Protein AF-G7GET9-F1 (afdb_monomer_lite)

Radius of gyration: 16.73 Å; chains: 1; bounding box: 38×39×43 Å

Foldseek 3Di:
DVVCCCPLPVPCLVPQLPPPVNLVVLVVCLVVVPPPPKAALALVRDVLQQAQDPVRAHDDPCRVLSVPFPDTRIFHQDPPQRCSDSVSVVVRVVVNVVVLVVLCVDPSSVVRSVVRVVVVVCCVVDPDVDPPDPPDPPDDD

pLDDT: mean 87.33, std 13.89, range [38.56, 97.62]

Structure (mmCIF, N/CA/C/O backbone):
data_AF-G7GET9-F1
#
_entry.id   AF-G7GET9-F1
#
loop_
_atom_site.group_PDB
_atom_site.id
_atom_site.type_symbol
_atom_site.label_atom_id
_atom_site.label_alt_id
_atom_site.label_comp_id
_atom_site.label_asym_id
_atom_site.label_entity_id
_atom_site.label_seq_id
_atom_site.pdbx_PDB_ins_code
_atom_site.Cartn_x
_atom_site.Cartn_y
_atom_site.Cartn_z
_atom_site.occupancy
_atom_site.B_iso_or_equiv
_atom_site.auth_seq_id
_atom_site.auth_comp_id
_atom_site.auth_asym_id
_atom_site.auth_atom_id
_atom_site.pdbx_PDB_model_num
ATOM 1 N N . MET A 1 1 ? -10.899 -2.764 -16.308 1.00 66.06 1 MET A N 1
ATOM 2 C CA . MET A 1 1 ? -9.445 -2.964 -16.521 1.00 66.06 1 MET A CA 1
ATOM 3 C C . MET A 1 1 ? -8.834 -1.994 -17.527 1.00 66.06 1 MET A C 1
ATOM 5 O O . MET A 1 1 ? -7.663 -1.691 -17.370 1.00 66.06 1 MET A O 1
ATOM 9 N N . THR A 1 2 ? -9.580 -1.462 -18.500 1.00 83.81 2 THR A N 1
ATOM 10 C CA . THR A 1 2 ? -9.051 -0.554 -19.539 1.00 83.81 2 THR A CA 1
ATOM 11 C C . THR A 1 2 ? -8.287 0.653 -18.988 1.00 83.81 2 THR A C 1
ATOM 13 O O . THR A 1 2 ? -7.177 0.909 -19.433 1.00 83.81 2 THR A O 1
ATOM 16 N N . ILE A 1 3 ? -8.824 1.333 -17.966 1.00 85.75 3 ILE A N 1
ATOM 17 C CA . ILE A 1 3 ? -8.140 2.466 -17.315 1.00 85.75 3 ILE A CA 1
ATOM 18 C C . ILE A 1 3 ? -6.827 2.011 -16.667 1.00 85.75 3 ILE A C 1
ATOM 20 O O . ILE A 1 3 ? -5.792 2.619 -16.887 1.00 85.75 3 ILE A O 1
ATOM 24 N N . ALA A 1 4 ? -6.831 0.895 -15.933 1.00 87.44 4 ALA A N 1
ATOM 25 C CA . ALA A 1 4 ? -5.615 0.383 -15.302 1.00 87.44 4 ALA A CA 1
ATOM 26 C C . ALA A 1 4 ? -4.525 0.038 -16.331 1.00 87.44 4 ALA A C 1
ATOM 28 O O . ALA A 1 4 ? -3.365 0.342 -16.092 1.00 87.44 4 ALA A O 1
ATOM 29 N N . VAL A 1 5 ? -4.884 -0.545 -17.480 1.00 90.56 5 VAL A N 1
ATOM 30 C CA . VAL A 1 5 ? -3.929 -0.807 -18.573 1.00 90.56 5 VAL A CA 1
ATOM 31 C C . VAL A 1 5 ? -3.391 0.503 -19.146 1.00 90.56 5 VAL A C 1
ATOM 33 O O . VAL A 1 5 ? -2.182 0.633 -19.324 1.00 90.56 5 VAL A O 1
ATOM 36 N N . GLN A 1 6 ? -4.261 1.484 -19.391 1.00 92.00 6 GLN A N 1
ATOM 37 C CA . GLN A 1 6 ? -3.847 2.792 -19.892 1.00 92.00 6 GLN A CA 1
ATOM 38 C C . GLN A 1 6 ? -2.849 3.466 -18.940 1.00 92.00 6 GLN A C 1
ATOM 40 O O . GLN A 1 6 ? -1.755 3.834 -19.359 1.00 92.00 6 GLN A O 1
ATOM 45 N N . GLU A 1 7 ? -3.183 3.554 -17.655 1.00 92.31 7 GLU A N 1
ATOM 46 C CA . GLU A 1 7 ? -2.338 4.214 -16.660 1.00 92.31 7 GLU A CA 1
ATOM 47 C C . GLU A 1 7 ? -1.048 3.432 -16.394 1.00 92.31 7 GLU A C 1
ATOM 49 O O . GLU A 1 7 ? 0.047 3.986 -16.409 1.00 92.31 7 GLU A O 1
ATOM 54 N N . GLN A 1 8 ? -1.144 2.122 -16.166 1.00 94.06 8 GLN A N 1
ATOM 55 C CA . GLN A 1 8 ? -0.008 1.330 -15.695 1.00 94.06 8 GLN A CA 1
ATOM 56 C C . GLN A 1 8 ? 0.905 0.864 -16.832 1.00 94.06 8 GLN A C 1
ATOM 58 O O . GLN A 1 8 ? 2.121 0.836 -16.645 1.00 94.06 8 GLN A O 1
ATOM 63 N N . SER A 1 9 ? 0.351 0.499 -17.989 1.00 92.81 9 SER A N 1
ATOM 64 C CA . SER A 1 9 ? 1.138 0.050 -19.141 1.00 92.81 9 SER A CA 1
ATOM 65 C C . SER A 1 9 ? 1.475 1.217 -20.058 1.00 92.81 9 SER A C 1
ATOM 67 O O . SER A 1 9 ? 2.640 1.480 -20.304 1.00 92.81 9 SER A O 1
ATOM 69 N N . ASN A 1 10 ? 0.479 1.941 -20.565 1.00 92.38 10 ASN A N 1
ATOM 70 C CA . ASN A 1 10 ? 0.729 2.873 -21.670 1.00 92.38 10 ASN A CA 1
ATOM 71 C C . ASN A 1 10 ? 1.374 4.186 -21.211 1.00 92.38 10 ASN A C 1
ATOM 73 O O . ASN A 1 10 ? 2.095 4.807 -21.985 1.00 92.38 10 ASN A O 1
ATOM 77 N N . ILE A 1 11 ? 1.126 4.605 -19.966 1.00 93.12 11 ILE A N 1
ATOM 78 C CA . ILE A 1 11 ? 1.664 5.853 -19.413 1.00 93.12 11 ILE A CA 1
ATOM 79 C C . ILE A 1 11 ? 2.842 5.561 -18.486 1.00 93.12 11 ILE A C 1
ATOM 81 O O . ILE A 1 11 ? 3.982 5.885 -18.812 1.00 93.12 11 ILE A O 1
ATOM 85 N N . LEU A 1 12 ? 2.605 4.921 -17.337 1.00 93.00 12 LEU A N 1
ATOM 86 C CA . LEU A 1 12 ? 3.640 4.771 -16.312 1.00 93.00 12 LEU A CA 1
ATOM 87 C C . LEU A 1 12 ? 4.791 3.871 -16.758 1.00 93.00 12 LEU A C 1
ATOM 89 O O . LEU A 1 12 ? 5.937 4.142 -16.398 1.00 93.00 12 LEU A O 1
ATOM 93 N N . GLN A 1 13 ? 4.527 2.812 -17.533 1.00 95.12 13 GLN A N 1
ATOM 94 C CA . GLN A 1 13 ? 5.623 1.977 -18.025 1.00 95.12 13 GLN A CA 1
ATOM 95 C C . GLN A 1 13 ? 6.559 2.778 -18.933 1.00 95.12 13 GLN A C 1
ATOM 97 O O . GLN A 1 13 ? 7.773 2.654 -18.806 1.00 95.12 13 GLN A O 1
ATOM 102 N N . GLU A 1 14 ? 5.997 3.607 -19.811 1.00 92.94 14 GLU A N 1
ATOM 103 C CA . GLU A 1 14 ? 6.747 4.386 -20.797 1.00 92.94 14 GLU A CA 1
ATOM 104 C C . GLU A 1 14 ? 7.469 5.582 -20.176 1.00 92.94 14 GLU A C 1
ATOM 106 O O . GLU A 1 14 ? 8.654 5.784 -20.428 1.00 92.94 14 GLU A O 1
ATOM 111 N N . VAL A 1 15 ? 6.771 6.359 -19.346 1.00 94.12 15 VAL A N 1
ATOM 112 C CA . VAL A 1 15 ? 7.277 7.633 -18.811 1.00 94.12 15 VAL A CA 1
ATOM 113 C C . VAL A 1 15 ? 8.186 7.431 -17.599 1.00 94.12 15 VAL A C 1
ATOM 115 O O . VAL A 1 15 ? 9.103 8.218 -17.387 1.00 94.12 15 VAL A O 1
ATOM 118 N N . VAL A 1 16 ? 7.939 6.392 -16.795 1.00 92.50 16 VAL A N 1
ATOM 119 C CA . VAL A 1 16 ? 8.633 6.186 -15.514 1.00 92.50 16 VAL A CA 1
ATOM 120 C C . VAL A 1 16 ? 9.491 4.929 -15.557 1.00 92.50 16 VAL A C 1
ATOM 122 O O . VAL A 1 16 ? 10.704 4.990 -15.374 1.00 92.50 16 VAL A O 1
ATOM 125 N N . TRP A 1 17 ? 8.886 3.770 -15.814 1.00 93.62 17 TRP A N 1
ATOM 126 C CA . TRP A 1 17 ? 9.558 2.492 -15.563 1.00 93.62 17 TRP A CA 1
ATOM 127 C C . TRP A 1 17 ? 10.549 2.058 -16.644 1.00 93.62 17 TRP A C 1
ATOM 129 O O . TRP A 1 17 ? 11.348 1.160 -16.388 1.00 93.62 17 TRP A O 1
ATOM 139 N N . LYS A 1 18 ? 10.535 2.661 -17.838 1.00 92.69 18 LYS A N 1
ATOM 140 C CA . LYS A 1 18 ? 11.558 2.438 -18.875 1.00 92.69 18 LYS A CA 1
ATOM 141 C C . LYS A 1 18 ? 12.833 3.259 -18.668 1.00 92.69 18 LYS A C 1
ATOM 143 O O . LYS A 1 18 ? 13.839 2.952 -19.306 1.00 92.69 18 LYS A O 1
ATOM 148 N N . ASP A 1 19 ? 12.828 4.251 -17.778 1.00 95.38 19 ASP A N 1
ATOM 149 C CA . ASP A 1 19 ? 14.043 4.986 -17.431 1.00 95.38 19 ASP A CA 1
ATOM 150 C C . ASP A 1 19 ? 15.004 4.074 -16.646 1.00 95.38 19 ASP A C 1
ATOM 152 O O . ASP A 1 19 ? 14.674 3.530 -15.588 1.00 95.38 19 ASP A O 1
ATOM 156 N N . TRP A 1 20 ? 16.223 3.905 -17.163 1.00 92.81 20 TRP A N 1
ATOM 157 C CA . TRP A 1 20 ? 17.239 3.034 -16.572 1.00 92.81 20 TRP A CA 1
ATOM 158 C C . TRP A 1 20 ? 17.674 3.477 -15.166 1.00 92.81 20 TRP A C 1
ATOM 160 O O . TRP A 1 20 ? 18.035 2.630 -14.346 1.00 92.81 20 TRP A O 1
ATOM 170 N N . LYS A 1 2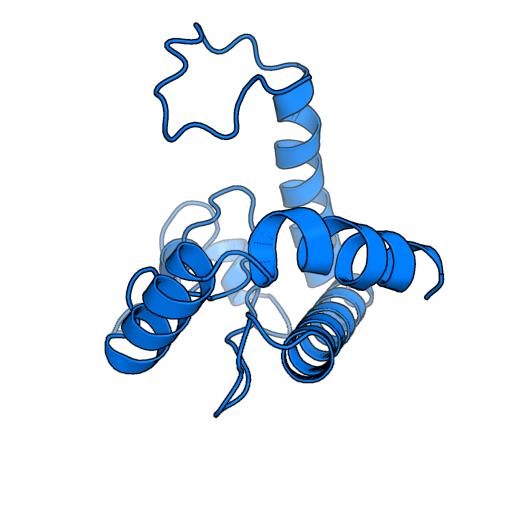1 ? 17.627 4.780 -14.853 1.00 94.19 21 LYS A N 1
ATOM 171 C CA . LYS A 1 21 ? 17.923 5.300 -13.510 1.00 94.19 21 LYS A CA 1
ATOM 172 C C . LYS A 1 21 ? 16.839 4.874 -12.533 1.00 94.19 21 LYS A C 1
ATOM 174 O O . LYS A 1 21 ? 17.161 4.426 -11.435 1.00 94.19 21 LYS A O 1
ATOM 179 N N . VAL A 1 22 ? 15.574 4.959 -12.947 1.00 92.88 22 VAL A N 1
ATOM 180 C CA . VAL A 1 22 ? 14.425 4.530 -12.136 1.00 92.88 22 VAL A CA 1
ATOM 181 C C . VAL A 1 22 ? 14.467 3.019 -11.909 1.00 92.88 22 VAL A C 1
ATOM 183 O O . VAL A 1 22 ? 14.288 2.562 -10.782 1.00 92.88 22 VAL A O 1
ATOM 186 N N . GLN A 1 23 ? 14.793 2.230 -12.936 1.00 93.81 23 GLN A N 1
ATOM 187 C CA . GLN A 1 23 ? 14.999 0.785 -12.780 1.00 93.81 23 GLN A CA 1
ATOM 188 C C . GLN A 1 23 ? 16.147 0.469 -11.810 1.00 93.81 23 GLN A C 1
ATOM 190 O O . GLN A 1 23 ? 16.001 -0.393 -10.943 1.00 93.81 23 GLN A O 1
ATOM 195 N N . GLY A 1 24 ? 17.269 1.190 -11.909 1.00 92.88 24 GLY A N 1
ATOM 196 C CA . GLY A 1 24 ? 18.388 1.066 -10.973 1.00 92.88 24 GLY A CA 1
ATOM 197 C C . GLY A 1 24 ? 17.976 1.358 -9.527 1.00 92.88 24 GLY A C 1
ATOM 198 O O . GLY A 1 24 ? 18.290 0.582 -8.624 1.00 92.88 24 GLY A O 1
ATOM 199 N N . GLN A 1 25 ? 17.206 2.426 -9.308 1.00 92.06 25 GLN A N 1
ATOM 200 C CA . GLN A 1 25 ? 16.656 2.765 -7.993 1.00 92.06 25 GLN A CA 1
ATOM 201 C C . GLN A 1 25 ? 15.682 1.700 -7.476 1.00 92.06 25 GLN A C 1
ATOM 203 O O . GLN A 1 25 ? 15.752 1.348 -6.303 1.00 92.06 25 GLN A O 1
ATOM 208 N N . ALA A 1 26 ? 14.832 1.131 -8.335 1.00 92.12 26 ALA A N 1
ATOM 209 C CA . ALA A 1 26 ? 13.918 0.051 -7.960 1.00 92.12 26 ALA A CA 1
ATOM 210 C C . ALA A 1 26 ? 14.663 -1.227 -7.528 1.00 92.12 26 ALA A C 1
ATOM 212 O O . ALA A 1 26 ? 14.248 -1.905 -6.589 1.00 92.12 26 ALA A O 1
ATOM 213 N N . ILE A 1 27 ? 15.794 -1.549 -8.169 1.00 91.25 27 ILE A N 1
ATOM 214 C CA . ILE A 1 27 ? 16.653 -2.672 -7.762 1.00 91.25 27 ILE A CA 1
ATOM 215 C C . ILE A 1 27 ? 17.255 -2.421 -6.375 1.00 91.25 27 ILE A C 1
ATOM 217 O O . ILE A 1 27 ? 17.234 -3.318 -5.527 1.00 91.25 27 ILE A O 1
ATOM 221 N N . ILE A 1 28 ? 17.776 -1.213 -6.138 1.00 91.38 28 ILE A N 1
ATOM 222 C CA . ILE A 1 28 ? 18.333 -0.828 -4.836 1.00 91.38 28 ILE A CA 1
ATOM 223 C C . ILE A 1 28 ? 17.239 -0.892 -3.770 1.00 91.38 28 ILE A C 1
ATOM 225 O O . ILE A 1 28 ? 17.429 -1.586 -2.777 1.00 91.38 28 ILE A O 1
ATOM 229 N N . GLN A 1 29 ? 16.082 -0.270 -4.009 1.00 91.06 29 GLN A N 1
ATOM 230 C CA . GLN A 1 29 ? 14.943 -0.268 -3.088 1.00 91.06 29 GLN A CA 1
ATOM 231 C C . GLN A 1 29 ? 14.490 -1.685 -2.739 1.00 91.06 29 GLN A C 1
ATOM 233 O O . GLN A 1 29 ? 14.278 -1.985 -1.571 1.00 91.06 29 GLN A O 1
ATOM 238 N N . ARG A 1 30 ? 14.412 -2.590 -3.717 1.00 88.88 30 ARG A N 1
ATOM 239 C CA . ARG A 1 30 ? 14.056 -3.993 -3.473 1.00 88.88 30 ARG A CA 1
ATOM 240 C C . ARG A 1 30 ? 15.089 -4.726 -2.613 1.00 88.88 30 ARG A C 1
ATOM 242 O O . ARG A 1 30 ? 14.737 -5.673 -1.920 1.00 88.88 30 ARG A O 1
ATOM 249 N N . THR A 1 31 ? 16.354 -4.313 -2.672 1.00 87.50 31 THR A N 1
ATOM 250 C CA . THR A 1 31 ? 17.451 -4.928 -1.910 1.00 87.50 31 THR A CA 1
ATOM 251 C C . THR A 1 31 ? 17.560 -4.348 -0.499 1.00 87.50 31 THR A C 1
ATOM 253 O O . THR A 1 31 ? 17.859 -5.076 0.442 1.00 87.50 31 THR A O 1
ATOM 256 N N . THR A 1 32 ? 17.325 -3.044 -0.339 1.00 90.31 32 THR A N 1
ATOM 257 C CA . THR A 1 32 ? 17.452 -2.327 0.940 1.00 90.31 32 THR A CA 1
ATOM 258 C C . THR A 1 32 ? 16.133 -2.205 1.703 1.00 90.31 32 THR A C 1
ATOM 260 O O . THR A 1 32 ? 16.142 -1.888 2.888 1.00 90.31 32 THR A O 1
ATOM 263 N N . GLY A 1 33 ? 14.998 -2.396 1.030 1.00 85.50 33 GLY A N 1
ATOM 264 C CA . GLY A 1 33 ? 13.657 -2.131 1.551 1.00 85.50 33 GLY A CA 1
ATOM 265 C C . GLY A 1 33 ? 13.322 -0.642 1.711 1.00 85.50 33 GLY A C 1
ATOM 266 O O . GLY A 1 33 ? 12.307 -0.325 2.321 1.00 85.50 33 GLY A O 1
ATOM 267 N N . THR A 1 34 ? 14.164 0.276 1.215 1.00 85.06 34 THR A N 1
ATOM 268 C CA . THR A 1 34 ? 14.026 1.728 1.440 1.00 85.06 34 THR A CA 1
ATOM 269 C C . THR A 1 34 ? 14.048 2.513 0.118 1.00 85.06 34 THR A C 1
ATOM 271 O O . THR A 1 34 ? 14.969 2.305 -0.677 1.00 85.06 34 THR A O 1
ATOM 274 N N . PRO A 1 35 ? 13.097 3.441 -0.126 1.00 81.31 35 PRO A N 1
ATOM 275 C CA . PRO A 1 35 ? 11.939 3.753 0.719 1.00 81.31 35 PRO A CA 1
ATOM 276 C C . PRO A 1 35 ? 10.947 2.588 0.772 1.00 81.31 35 PRO A C 1
ATOM 278 O O . PRO A 1 35 ? 10.943 1.724 -0.107 1.00 81.31 35 PRO A O 1
ATOM 281 N N . GLU A 1 36 ? 10.124 2.552 1.814 1.00 86.00 36 GLU A N 1
ATOM 282 C CA . GLU A 1 36 ? 9.116 1.509 1.955 1.00 86.00 36 GLU A CA 1
ATOM 283 C C . GLU A 1 36 ? 8.108 1.575 0.799 1.00 86.00 36 GLU A C 1
ATOM 285 O O . GLU A 1 36 ? 7.634 2.643 0.420 1.00 86.00 36 GLU A O 1
ATOM 290 N N . SER A 1 37 ? 7.774 0.418 0.231 1.00 87.75 37 SER A N 1
ATOM 291 C CA . SER A 1 37 ? 6.852 0.298 -0.901 1.00 87.75 37 SER A CA 1
ATOM 292 C C . SER A 1 37 ? 5.453 -0.152 -0.483 1.00 87.75 37 SER A C 1
ATOM 294 O O . SER A 1 37 ? 4.722 -0.700 -1.291 1.00 87.75 37 SER A O 1
ATOM 296 N N . THR A 1 38 ? 5.044 0.035 0.765 1.00 91.94 38 THR A N 1
ATOM 297 C CA . THR A 1 38 ? 3.706 -0.364 1.219 1.00 91.94 38 THR A CA 1
ATOM 298 C C . THR A 1 38 ? 2.640 0.574 0.666 1.00 91.94 38 THR A C 1
ATOM 300 O O . THR A 1 38 ? 2.749 1.791 0.774 1.00 91.94 38 THR A O 1
ATOM 303 N N . LEU A 1 39 ? 1.565 0.012 0.106 1.00 92.00 39 LEU A N 1
ATOM 304 C CA . LEU A 1 39 ? 0.375 0.787 -0.241 1.00 92.00 39 LEU A CA 1
ATOM 305 C C . LEU A 1 39 ? -0.457 1.010 1.018 1.00 92.00 39 LEU A C 1
ATOM 307 O O . LEU A 1 39 ? -0.940 0.049 1.615 1.00 92.00 39 LEU A O 1
ATOM 311 N N . VAL A 1 40 ? -0.644 2.267 1.401 1.00 93.44 40 VAL A N 1
ATOM 312 C CA . VAL A 1 40 ? -1.383 2.669 2.603 1.00 93.44 40 VAL A CA 1
ATOM 313 C C . VAL A 1 40 ? -2.761 3.202 2.209 1.00 93.44 40 VAL A C 1
ATOM 315 O O . VAL A 1 40 ? -2.884 4.012 1.295 1.00 93.44 40 VAL A O 1
ATOM 318 N N . LEU A 1 41 ? -3.811 2.735 2.889 1.00 91.62 41 LEU A N 1
ATOM 319 C CA . LEU A 1 41 ? -5.207 3.136 2.669 1.00 91.62 41 LEU A CA 1
ATOM 320 C C . LEU A 1 41 ? -5.661 4.158 3.727 1.00 91.62 41 LEU A C 1
ATOM 322 O O . LEU A 1 41 ? -6.730 4.025 4.315 1.00 91.62 41 LEU A O 1
ATOM 326 N N . SER A 1 42 ? -4.811 5.146 3.997 1.00 91.19 42 SER A N 1
ATOM 327 C CA . SER A 1 42 ? -5.013 6.238 4.956 1.00 91.19 42 SER A CA 1
ATOM 328 C C . SER A 1 42 ? -4.524 7.539 4.329 1.00 91.19 42 SER A C 1
ATOM 330 O O . SER A 1 42 ? -3.599 7.522 3.514 1.00 91.19 42 SER A O 1
ATOM 332 N N . SER A 1 43 ? -5.112 8.667 4.727 1.00 89.62 43 SER A N 1
ATOM 333 C CA . SER A 1 43 ? -4.678 9.983 4.260 1.00 89.62 43 SER A CA 1
ATOM 334 C C . SER A 1 43 ? -3.315 10.412 4.816 1.00 89.62 43 SER A C 1
ATOM 336 O O . SER A 1 43 ? -2.772 11.406 4.354 1.00 89.62 43 SER A O 1
ATOM 338 N N . ASP A 1 44 ? -2.748 9.699 5.794 1.00 85.75 44 ASP A N 1
ATOM 339 C CA . ASP A 1 44 ? -1.417 10.023 6.333 1.00 85.75 44 ASP A CA 1
ATOM 340 C C . ASP A 1 44 ? -0.265 9.475 5.474 1.00 85.75 44 ASP A C 1
ATOM 342 O O . ASP A 1 44 ? 0.874 9.886 5.669 1.00 85.75 44 ASP A O 1
ATOM 346 N N . TYR A 1 45 ? -0.541 8.553 4.540 1.00 80.25 45 TYR A N 1
ATOM 347 C CA . TYR A 1 45 ? 0.420 7.847 3.667 1.00 80.25 45 TYR A CA 1
ATOM 348 C C . TYR A 1 45 ? 1.552 7.060 4.339 1.00 80.25 45 TYR A C 1
ATOM 350 O O . TYR A 1 45 ? 2.174 6.226 3.682 1.00 80.25 45 TYR A O 1
ATOM 358 N N . ASP A 1 46 ? 1.798 7.277 5.623 1.00 87.06 46 ASP A N 1
ATOM 359 C CA . ASP A 1 46 ? 2.818 6.594 6.400 1.00 87.06 46 ASP A CA 1
ATOM 360 C C . ASP A 1 46 ? 2.316 5.220 6.866 1.00 87.06 46 ASP A C 1
ATOM 362 O O . ASP A 1 46 ? 1.227 5.079 7.438 1.00 87.06 46 ASP A O 1
ATOM 366 N N . SER A 1 47 ? 3.116 4.187 6.601 1.00 89.88 47 SER A N 1
ATOM 367 C CA . SER A 1 47 ? 2.793 2.815 6.978 1.00 89.88 47 SER A CA 1
ATOM 368 C C . SER A 1 47 ? 2.763 2.651 8.501 1.00 89.88 47 SER A C 1
ATOM 370 O O . SER A 1 47 ? 1.946 1.877 9.005 1.00 89.88 47 SER A O 1
ATOM 372 N N . ASP A 1 48 ? 3.566 3.422 9.241 1.00 89.88 48 ASP A N 1
ATOM 373 C CA . ASP A 1 48 ? 3.654 3.341 10.699 1.00 89.88 48 ASP A CA 1
A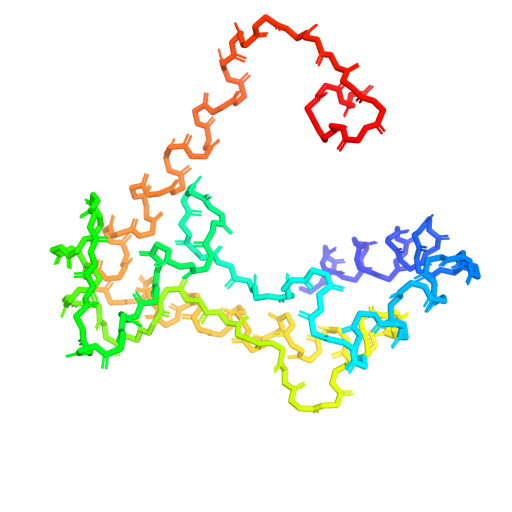TOM 374 C C . ASP A 1 48 ? 2.343 3.764 11.372 1.00 89.88 48 ASP A C 1
ATOM 376 O O . ASP A 1 48 ? 1.993 3.256 12.437 1.00 89.88 48 ASP A O 1
ATOM 380 N N . VAL A 1 49 ? 1.557 4.626 10.720 1.00 89.81 49 VAL A N 1
ATOM 381 C CA . VAL A 1 49 ? 0.253 5.074 11.229 1.00 89.81 49 VAL A CA 1
ATOM 382 C C . VAL A 1 49 ? -0.812 3.979 11.122 1.00 89.81 49 VAL A C 1
ATOM 384 O O . VAL A 1 49 ? -1.744 3.932 11.925 1.00 89.81 49 VAL A O 1
ATOM 387 N N . VAL A 1 50 ? -0.688 3.080 10.143 1.00 92.56 50 VAL A N 1
ATOM 388 C CA . VAL A 1 50 ? -1.648 1.989 9.895 1.00 92.56 50 VAL A CA 1
ATOM 389 C C . VAL A 1 50 ? -1.152 0.624 10.374 1.00 92.56 50 VAL A C 1
ATOM 391 O O . VAL A 1 50 ? -1.868 -0.376 10.250 1.00 92.56 50 VAL A O 1
ATOM 394 N N . ARG A 1 51 ? 0.061 0.565 10.932 1.00 94.75 51 ARG A N 1
ATOM 395 C CA . ARG A 1 51 ? 0.679 -0.639 11.488 1.00 94.75 51 ARG A CA 1
ATOM 396 C C . ARG A 1 51 ? 0.548 -0.687 12.999 1.00 94.75 51 ARG A C 1
ATOM 398 O O . ARG A 1 51 ? 0.403 0.313 13.695 1.00 94.75 51 ARG A O 1
ATOM 405 N N . LYS A 1 52 ? 0.614 -1.910 13.515 1.00 93.94 52 LYS A N 1
ATOM 406 C CA . LYS A 1 52 ? 0.781 -2.133 14.946 1.00 93.94 52 LYS A CA 1
ATOM 407 C C . LYS A 1 52 ? 2.236 -1.883 15.318 1.00 93.94 52 LYS A C 1
ATOM 409 O O . LYS A 1 52 ? 3.141 -2.332 14.618 1.00 93.94 52 LYS A O 1
ATOM 414 N N . ASN A 1 53 ? 2.453 -1.228 16.449 1.00 92.12 53 ASN A N 1
ATOM 415 C CA . ASN A 1 53 ? 3.775 -1.082 17.039 1.00 92.12 53 ASN A CA 1
ATOM 416 C C . ASN A 1 53 ? 4.323 -2.442 17.530 1.00 92.12 53 ASN A C 1
ATOM 418 O O . ASN A 1 53 ? 3.653 -3.477 17.474 1.00 92.12 53 ASN A O 1
ATOM 422 N N . LYS A 1 54 ? 5.538 -2.442 18.092 1.00 91.19 54 LYS A N 1
ATOM 423 C CA . LYS A 1 54 ? 6.183 -3.653 18.642 1.00 91.19 54 LYS A CA 1
ATOM 424 C C . LYS A 1 54 ? 5.395 -4.335 19.773 1.00 91.19 54 LYS A C 1
ATOM 426 O O . LYS A 1 54 ? 5.658 -5.496 20.065 1.00 91.19 54 LYS A O 1
ATOM 431 N N . LEU A 1 55 ? 4.447 -3.636 20.401 1.00 91.88 55 LEU A N 1
ATOM 432 C CA . LEU A 1 55 ? 3.551 -4.162 21.437 1.00 91.88 55 LEU A CA 1
ATOM 433 C C . LEU A 1 55 ? 2.228 -4.698 20.859 1.00 91.88 55 LEU A C 1
ATOM 435 O O . LEU A 1 55 ? 1.354 -5.119 21.612 1.00 91.88 55 LEU A O 1
ATOM 439 N N . GLY A 1 56 ? 2.053 -4.686 19.534 1.00 91.44 56 GLY A N 1
ATOM 440 C CA . GLY A 1 56 ? 0.839 -5.163 18.873 1.00 91.44 56 GLY A CA 1
ATOM 441 C C . GLY A 1 56 ? -0.335 -4.178 18.921 1.00 91.44 56 GLY A C 1
ATOM 442 O O . GLY A 1 56 ? -1.472 -4.586 18.670 1.00 91.44 56 GLY A O 1
ATOM 443 N N . GLN A 1 57 ? -0.080 -2.904 19.227 1.00 92.00 57 GLN A N 1
ATOM 444 C CA . GLN A 1 57 ? -1.097 -1.860 19.384 1.00 92.00 57 GLN A CA 1
ATOM 445 C C . GLN A 1 57 ? -1.049 -0.867 18.223 1.00 92.00 57 GLN A C 1
ATOM 447 O O . GLN A 1 57 ? 0.034 -0.524 17.749 1.00 92.00 57 GLN A O 1
ATOM 452 N N . TYR A 1 58 ? -2.215 -0.399 17.778 1.00 93.31 58 TYR A N 1
ATOM 453 C CA . TYR A 1 58 ? -2.287 0.791 16.929 1.00 93.31 58 TYR A CA 1
ATOM 454 C C . TYR A 1 58 ? -2.063 2.037 17.785 1.00 93.31 58 TYR A C 1
ATOM 456 O O . TYR A 1 58 ? -2.299 2.006 18.989 1.00 93.31 58 TYR A O 1
ATOM 464 N N . THR A 1 59 ? -1.599 3.121 17.174 1.00 90.12 59 THR A N 1
ATOM 465 C CA . THR A 1 59 ? -1.333 4.380 17.879 1.00 90.12 59 THR A CA 1
ATOM 466 C C . THR A 1 59 ? -1.758 5.572 17.032 1.00 90.12 59 THR A C 1
ATOM 468 O O . THR A 1 59 ? -1.827 5.475 15.808 1.00 90.12 59 THR A O 1
ATOM 471 N N . GLY A 1 60 ? -1.994 6.718 17.668 1.00 89.88 60 GLY A N 1
ATOM 472 C CA . GLY A 1 60 ? -2.309 7.965 16.970 1.00 89.88 60 GLY A CA 1
ATOM 473 C C . GLY A 1 60 ? -3.789 8.112 16.613 1.00 89.88 60 GLY A C 1
ATOM 474 O O . GLY A 1 60 ? -4.657 7.452 17.180 1.00 89.88 60 GLY A O 1
ATOM 475 N N . ARG A 1 61 ? -4.094 9.020 15.674 1.00 91.94 61 ARG A N 1
ATOM 476 C CA . ARG A 1 61 ? -5.475 9.470 15.402 1.00 91.94 61 ARG A CA 1
ATOM 477 C C . ARG A 1 61 ? -6.416 8.377 14.879 1.00 91.94 61 ARG A C 1
ATOM 479 O O . ARG A 1 61 ? -7.623 8.581 14.931 1.00 91.94 61 ARG A O 1
ATOM 486 N N . LEU A 1 62 ? -5.867 7.283 14.345 1.00 92.44 62 LEU A N 1
ATOM 487 C CA . LEU A 1 62 ? -6.607 6.188 13.705 1.00 92.44 62 LEU A CA 1
ATOM 488 C C . LEU A 1 62 ? -6.711 4.925 14.574 1.00 92.44 62 LEU A C 1
ATOM 490 O O . LEU A 1 62 ? -7.280 3.931 14.130 1.00 92.44 62 LEU A O 1
ATOM 494 N N . GLU A 1 63 ? -6.157 4.926 15.792 1.00 93.00 63 GLU A N 1
ATOM 495 C CA . GLU A 1 63 ? -6.078 3.739 16.659 1.00 93.00 63 GLU A CA 1
ATOM 496 C C . GLU A 1 63 ? -7.438 3.048 16.844 1.00 93.00 63 GLU A C 1
ATOM 498 O O . GLU A 1 63 ? -7.576 1.831 16.657 1.00 93.00 63 GLU A O 1
ATOM 503 N N . ASN A 1 64 ? -8.460 3.845 17.162 1.00 93.19 64 ASN A N 1
ATOM 504 C CA . ASN A 1 64 ? -9.804 3.349 17.416 1.00 93.19 64 ASN A CA 1
ATOM 505 C C . ASN A 1 64 ? -10.436 2.751 16.159 1.00 93.19 64 ASN A C 1
ATOM 507 O O . ASN A 1 64 ? -11.055 1.696 16.255 1.00 93.19 64 ASN A O 1
ATOM 511 N N . GLU A 1 65 ? -10.283 3.369 14.988 1.00 94.69 65 GLU A N 1
ATOM 512 C CA . GLU A 1 65 ? -10.819 2.808 13.748 1.00 94.69 65 GLU A CA 1
ATOM 513 C C . GLU A 1 65 ? -10.063 1.549 13.309 1.00 94.69 65 GLU A C 1
ATOM 515 O O . GLU A 1 65 ? -10.696 0.529 13.031 1.00 94.69 65 GLU A O 1
ATOM 520 N N . LEU A 1 66 ? -8.725 1.587 13.305 1.00 95.69 66 LEU A N 1
ATOM 521 C CA . LEU A 1 66 ? -7.866 0.483 12.859 1.00 95.69 66 LEU A CA 1
ATOM 522 C C . LEU A 1 66 ? -8.071 -0.787 13.690 1.00 95.69 66 LEU A C 1
ATOM 524 O O . LEU A 1 66 ? -8.088 -1.890 13.141 1.00 95.69 66 LEU A O 1
ATOM 528 N N . SER A 1 67 ? -8.276 -0.644 15.004 1.00 94.31 67 SER A N 1
ATOM 529 C CA . SER A 1 67 ? -8.550 -1.773 15.906 1.00 94.31 67 SER A CA 1
ATOM 530 C C . SER A 1 67 ? -9.849 -2.515 15.585 1.00 94.31 67 SER A C 1
ATOM 532 O O . SER A 1 67 ? -10.012 -3.670 15.977 1.00 94.31 67 SER A O 1
ATOM 534 N N . GLN A 1 68 ? -10.764 -1.876 14.855 1.00 95.12 68 GLN A N 1
ATOM 535 C CA . GLN A 1 68 ? -12.069 -2.431 14.529 1.00 95.12 68 GLN A CA 1
ATOM 536 C C . GLN A 1 68 ? -12.191 -2.908 13.080 1.00 95.12 68 GLN A C 1
ATOM 538 O O . GLN A 1 68 ? -13.254 -3.414 12.701 1.00 95.12 68 GLN A O 1
ATOM 543 N N . LEU A 1 69 ? -11.147 -2.729 12.267 1.00 96.00 69 LEU A N 1
ATOM 544 C CA . LEU A 1 69 ? -11.158 -3.159 10.878 1.00 96.00 69 LEU A CA 1
ATOM 545 C C . LEU A 1 69 ? -11.089 -4.690 10.771 1.00 96.00 69 LEU A C 1
ATOM 547 O O . LEU A 1 69 ? -10.390 -5.338 11.551 1.00 96.00 69 LEU A O 1
ATOM 551 N N . PRO A 1 70 ? -11.779 -5.285 9.782 1.00 93.56 70 PRO A N 1
ATOM 552 C CA . PRO A 1 70 ? -11.731 -6.730 9.551 1.00 93.56 70 PRO A CA 1
ATOM 553 C C . PRO A 1 70 ? -10.397 -7.201 8.943 1.00 93.56 70 PRO A C 1
ATOM 555 O O . PRO A 1 70 ? -10.086 -8.386 8.984 1.00 93.56 70 PRO A O 1
ATOM 558 N N . GLU A 1 71 ? -9.625 -6.289 8.350 1.00 94.69 71 GLU A N 1
ATOM 559 C CA . GLU A 1 71 ? -8.333 -6.525 7.703 1.00 94.69 71 GLU A CA 1
ATOM 560 C C . GLU A 1 71 ? -7.476 -5.250 7.836 1.00 94.69 71 GLU A C 1
ATOM 562 O O . GLU A 1 71 ? -8.002 -4.172 8.117 1.00 94.69 71 GLU A O 1
ATOM 567 N N . SER A 1 72 ? -6.158 -5.353 7.652 1.00 94.88 72 SER A N 1
ATOM 568 C CA . SER A 1 72 ? -5.258 -4.199 7.709 1.00 94.88 72 SER A CA 1
ATOM 569 C C . SER A 1 72 ? -5.563 -3.142 6.638 1.00 94.88 72 SER A C 1
ATOM 571 O O . SER A 1 72 ? -5.896 -3.464 5.498 1.00 94.88 72 SER A O 1
ATOM 573 N N . ALA A 1 73 ? -5.356 -1.867 6.976 1.00 94.88 73 ALA A N 1
ATOM 574 C CA . ALA A 1 73 ? -5.498 -0.727 6.063 1.00 94.88 73 ALA A CA 1
ATOM 575 C C . ALA A 1 73 ? -4.240 -0.478 5.202 1.00 94.88 73 ALA A C 1
ATOM 577 O O . ALA A 1 73 ? -3.938 0.656 4.836 1.00 94.88 73 ALA A O 1
ATOM 578 N N . TYR A 1 74 ? -3.478 -1.530 4.897 1.00 95.25 74 TYR A N 1
ATOM 579 C CA . TYR A 1 74 ? -2.286 -1.449 4.055 1.00 95.25 74 TYR A CA 1
ATOM 580 C C . TYR A 1 74 ? -2.052 -2.743 3.274 1.00 95.25 74 TYR A C 1
ATOM 582 O O . TYR A 1 74 ? -2.510 -3.822 3.666 1.00 95.25 74 TYR A O 1
ATOM 590 N N . SER A 1 75 ? -1.315 -2.652 2.170 1.00 94.94 75 SER A N 1
ATOM 591 C CA . SER A 1 75 ? -0.894 -3.787 1.355 1.00 94.94 75 SER A CA 1
ATOM 592 C C . SER A 1 75 ? 0.594 -3.696 1.045 1.00 94.94 75 SER A C 1
ATOM 594 O O . SER A 1 75 ? 1.026 -2.852 0.263 1.00 94.94 75 SER A O 1
ATOM 596 N N . GLU A 1 76 ? 1.367 -4.613 1.613 1.00 93.50 76 GLU A N 1
ATOM 597 C CA . GLU A 1 76 ? 2.777 -4.793 1.267 1.00 93.50 76 GLU A CA 1
ATOM 598 C C . GLU A 1 76 ? 2.914 -5.382 -0.145 1.00 93.50 76 GLU A C 1
ATOM 600 O O . GLU A 1 76 ? 1.981 -6.053 -0.620 1.00 93.50 76 GLU A O 1
ATOM 605 N N . PRO A 1 77 ? 4.038 -5.131 -0.838 1.00 92.25 77 PRO A N 1
ATOM 606 C CA . PRO A 1 77 ? 4.372 -5.846 -2.059 1.00 92.25 77 PRO A CA 1
ATOM 607 C C . PRO A 1 77 ? 4.404 -7.350 -1.814 1.00 92.25 77 PRO A C 1
ATOM 609 O O . PRO A 1 77 ? 4.875 -7.819 -0.784 1.00 92.25 77 PRO A O 1
ATOM 612 N N . ILE A 1 78 ? 3.940 -8.113 -2.798 1.00 93.06 78 ILE A N 1
ATOM 613 C CA . ILE A 1 78 ? 4.081 -9.570 -2.779 1.00 93.06 78 ILE A CA 1
ATOM 614 C C . ILE A 1 78 ? 5.576 -9.907 -2.870 1.00 93.06 78 ILE A C 1
ATOM 616 O O . ILE A 1 78 ? 6.309 -9.222 -3.592 1.00 93.06 78 ILE A O 1
ATOM 620 N N . ASP A 1 79 ? 6.027 -10.968 -2.204 1.00 90.12 79 ASP A N 1
ATOM 621 C CA . ASP A 1 79 ? 7.416 -11.428 -2.287 1.00 90.12 79 ASP A CA 1
ATOM 622 C C . ASP A 1 79 ? 7.903 -11.530 -3.738 1.00 90.12 79 ASP A C 1
ATOM 624 O O . ASP A 1 79 ? 7.251 -12.102 -4.617 1.00 90.12 79 ASP A O 1
ATOM 628 N N . GLY A 1 80 ? 9.065 -10.930 -4.000 1.00 89.25 80 GLY A N 1
ATOM 629 C CA . GLY A 1 80 ? 9.655 -10.883 -5.337 1.00 89.25 80 GLY A CA 1
ATOM 630 C C . GLY A 1 80 ? 9.013 -9.875 -6.298 1.00 89.25 80 GLY A C 1
ATOM 631 O O . GLY A 1 80 ? 9.361 -9.886 -7.481 1.00 89.25 80 GLY A O 1
ATOM 632 N N . THR A 1 81 ? 8.119 -8.994 -5.830 1.00 92.94 81 THR A N 1
ATOM 633 C CA . THR A 1 81 ? 7.549 -7.923 -6.663 1.00 92.94 81 THR A CA 1
ATOM 634 C C . THR A 1 81 ? 8.654 -7.046 -7.257 1.00 92.94 81 THR A C 1
ATOM 636 O O . THR A 1 81 ? 9.500 -6.496 -6.553 1.00 92.94 81 THR A O 1
ATOM 639 N N . LYS A 1 82 ? 8.615 -6.886 -8.581 1.00 93.94 82 LYS A N 1
ATOM 640 C CA . LYS A 1 82 ? 9.435 -5.955 -9.356 1.00 93.94 82 LYS A CA 1
ATOM 641 C C . LYS A 1 82 ? 8.545 -4.832 -9.874 1.00 93.94 82 LYS A C 1
ATOM 643 O O . LYS A 1 82 ? 7.828 -5.020 -10.852 1.00 93.94 82 LYS A O 1
ATOM 648 N N . VAL A 1 83 ? 8.545 -3.686 -9.199 1.00 91.19 83 VAL A N 1
ATOM 649 C CA . VAL A 1 83 ? 7.660 -2.552 -9.525 1.00 91.19 83 VAL A CA 1
ATOM 650 C C . VAL A 1 83 ? 7.900 -1.995 -10.932 1.00 91.19 83 VAL A C 1
ATOM 652 O O . VAL A 1 83 ? 6.961 -1.551 -11.588 1.00 91.19 83 VAL A O 1
ATOM 655 N N . GLU A 1 84 ? 9.126 -2.113 -11.436 1.00 92.88 84 GLU A N 1
ATOM 656 C CA . GLU A 1 84 ? 9.527 -1.734 -12.789 1.00 92.88 84 GLU A CA 1
ATOM 657 C C . GLU A 1 84 ? 8.961 -2.647 -13.881 1.00 92.88 84 GLU A C 1
ATOM 659 O O . GLU A 1 84 ? 8.896 -2.270 -15.052 1.00 92.88 84 GLU A 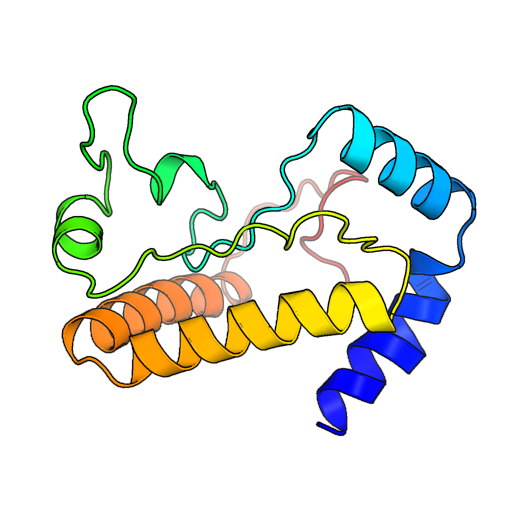O 1
ATOM 664 N N . ASN A 1 85 ? 8.531 -3.853 -13.510 1.00 94.62 85 ASN A N 1
ATOM 665 C CA . ASN A 1 85 ? 7.910 -4.801 -14.415 1.00 94.62 85 ASN A CA 1
ATOM 666 C C . ASN A 1 85 ? 6.384 -4.688 -14.311 1.00 94.62 85 ASN A C 1
ATOM 668 O O . ASN A 1 85 ? 5.808 -4.950 -13.256 1.00 94.62 85 ASN A O 1
ATOM 672 N N . TYR A 1 86 ? 5.734 -4.339 -15.423 1.00 94.19 86 TYR A N 1
ATOM 673 C CA . TYR A 1 86 ? 4.283 -4.164 -15.497 1.00 94.19 86 TYR A CA 1
ATOM 674 C C . TYR A 1 86 ? 3.501 -5.348 -14.909 1.00 94.19 86 TYR A C 1
ATOM 676 O O . TYR A 1 86 ? 2.717 -5.152 -13.982 1.00 94.19 86 TYR A O 1
ATOM 684 N N . ASP A 1 87 ? 3.747 -6.575 -15.378 1.00 94.94 87 ASP A N 1
ATOM 685 C CA . ASP A 1 87 ? 2.995 -7.753 -14.927 1.00 94.94 87 ASP A CA 1
ATOM 686 C C . ASP A 1 87 ? 3.197 -8.020 -13.434 1.00 94.94 87 ASP A C 1
ATOM 688 O O . ASP A 1 87 ? 2.250 -8.324 -12.704 1.00 94.94 87 ASP A O 1
ATOM 692 N N . SER A 1 88 ? 4.434 -7.881 -12.955 1.00 95.19 88 SER A N 1
ATOM 693 C CA . SER A 1 88 ? 4.754 -8.052 -11.542 1.00 95.19 88 SER A CA 1
ATOM 694 C C . SER A 1 88 ? 4.070 -7.000 -10.674 1.00 95.19 88 SER A C 1
ATOM 696 O O . SER A 1 88 ? 3.508 -7.354 -9.637 1.00 95.19 88 SER A O 1
ATOM 698 N N . ARG A 1 89 ? 4.091 -5.727 -11.078 1.00 93.88 89 ARG A N 1
ATOM 699 C CA . ARG A 1 89 ? 3.432 -4.639 -10.350 1.00 93.88 89 ARG A CA 1
ATOM 700 C C . ARG A 1 89 ? 1.914 -4.797 -10.369 1.00 93.88 89 ARG A C 1
ATOM 702 O O . ARG A 1 89 ? 1.266 -4.615 -9.342 1.00 93.88 89 ARG A O 1
ATOM 709 N N . MET A 1 90 ? 1.341 -5.191 -11.505 1.00 95.12 90 MET A N 1
ATOM 710 C CA . MET A 1 90 ? -0.101 -5.390 -11.642 1.00 95.12 90 MET A CA 1
ATOM 711 C C . MET A 1 90 ? -0.630 -6.515 -10.756 1.00 95.12 90 MET A C 1
ATOM 713 O O . MET A 1 90 ? -1.723 -6.371 -10.213 1.00 95.12 90 MET A O 1
ATOM 717 N N . LYS A 1 91 ? 0.137 -7.591 -10.536 1.00 95.50 91 LYS A N 1
ATOM 718 C CA . LYS A 1 91 ? -0.231 -8.632 -9.558 1.00 95.50 91 LYS A CA 1
ATOM 719 C C . LYS A 1 91 ? -0.409 -8.049 -8.158 1.00 95.50 91 LYS A C 1
ATOM 721 O O . LYS A 1 91 ? -1.401 -8.337 -7.492 1.00 95.50 91 LYS A O 1
ATOM 726 N N . TRP A 1 92 ? 0.521 -7.202 -7.729 1.00 95.31 92 TRP A N 1
ATOM 727 C CA . TRP A 1 92 ? 0.434 -6.545 -6.430 1.00 95.31 92 TRP A CA 1
ATOM 728 C C . TRP A 1 92 ? -0.718 -5.532 -6.362 1.00 95.31 92 TRP A C 1
ATOM 730 O O . TRP A 1 92 ? -1.519 -5.599 -5.431 1.00 95.31 92 TRP A O 1
ATOM 740 N N . ILE A 1 93 ? -0.885 -4.677 -7.379 1.00 93.75 93 ILE A N 1
ATOM 741 C CA . ILE A 1 93 ? -2.005 -3.720 -7.460 1.00 93.75 93 ILE A CA 1
ATOM 742 C C . ILE A 1 93 ? -3.356 -4.442 -7.398 1.00 93.75 93 ILE A C 1
ATOM 744 O O . ILE A 1 93 ? -4.262 -3.990 -6.702 1.00 93.75 93 ILE A O 1
ATOM 748 N N . GLN A 1 94 ? -3.505 -5.581 -8.080 1.00 94.62 94 GLN A N 1
ATOM 749 C CA . GLN A 1 94 ? -4.734 -6.374 -8.026 1.00 94.62 94 GLN A CA 1
ATOM 750 C C . GLN A 1 94 ? -5.000 -6.910 -6.617 1.00 94.62 94 GLN A C 1
ATOM 752 O O . GLN A 1 94 ? -6.127 -6.807 -6.140 1.00 94.62 94 GLN A O 1
ATOM 757 N N . LYS A 1 95 ? -3.978 -7.404 -5.906 1.00 94.50 95 LYS A N 1
ATOM 758 C CA . LYS A 1 95 ? -4.136 -7.842 -4.508 1.00 94.50 95 LYS A CA 1
ATOM 759 C C . LYS A 1 95 ? -4.490 -6.704 -3.559 1.00 94.50 95 LYS A C 1
ATOM 761 O O . LYS A 1 95 ? -5.369 -6.876 -2.712 1.00 94.50 95 LYS A O 1
ATOM 766 N N . ALA A 1 96 ? -3.879 -5.538 -3.736 1.00 94.38 96 ALA A N 1
ATOM 767 C CA . ALA A 1 96 ? -4.248 -4.344 -2.987 1.00 94.38 96 ALA A CA 1
ATOM 768 C C . ALA A 1 96 ? -5.700 -3.918 -3.284 1.00 94.38 96 ALA A C 1
ATOM 770 O O . ALA A 1 96 ? -6.450 -3.604 -2.362 1.00 94.38 96 ALA A O 1
ATOM 771 N N . ALA A 1 97 ? -6.134 -3.982 -4.547 1.00 93.94 97 ALA A N 1
ATOM 772 C CA . ALA A 1 97 ? -7.501 -3.659 -4.951 1.00 93.94 97 ALA A CA 1
ATOM 773 C C . ALA A 1 97 ? -8.534 -4.658 -4.403 1.00 93.94 97 ALA A C 1
ATOM 775 O O . ALA A 1 97 ? -9.595 -4.248 -3.936 1.00 93.94 97 ALA A O 1
ATOM 776 N N . GLU A 1 98 ? -8.225 -5.959 -4.402 1.00 95.19 98 GLU A N 1
ATOM 777 C CA . GLU A 1 98 ? -9.058 -6.986 -3.764 1.00 95.19 98 GLU A CA 1
ATOM 778 C C . GLU A 1 98 ? -9.242 -6.692 -2.266 1.00 95.19 98 GLU A C 1
ATOM 780 O O . GLU A 1 98 ? -10.363 -6.750 -1.758 1.00 95.19 98 GLU A O 1
ATOM 785 N N . LYS A 1 99 ? -8.156 -6.341 -1.563 1.00 95.38 99 LYS A N 1
ATOM 786 C CA . LYS A 1 99 ? -8.189 -5.940 -0.148 1.00 95.38 99 LYS A CA 1
ATOM 787 C C . LYS A 1 99 ? -9.054 -4.705 0.072 1.00 95.38 99 LYS A C 1
ATOM 789 O O . LYS A 1 99 ? -9.953 -4.724 0.910 1.00 95.38 99 LYS A O 1
ATOM 794 N N . TYR A 1 100 ? -8.815 -3.656 -0.709 1.00 94.88 100 TYR A N 1
ATOM 795 C CA . TYR A 1 100 ? -9.608 -2.433 -0.663 1.00 94.88 100 TYR A CA 1
ATOM 796 C C . TYR A 1 100 ? -11.102 -2.729 -0.861 1.00 94.88 100 TYR A C 1
ATOM 798 O O . TYR A 1 100 ? -11.943 -2.250 -0.103 1.00 94.88 100 TYR A O 1
ATOM 806 N N . HIS A 1 101 ? -11.441 -3.582 -1.832 1.00 95.69 101 HIS A N 1
ATOM 807 C CA . HIS A 1 101 ? -12.823 -3.968 -2.092 1.00 95.69 101 HIS A CA 1
ATOM 808 C C . HIS A 1 101 ? -13.457 -4.710 -0.906 1.00 95.69 101 HIS A C 1
ATOM 810 O O . HIS A 1 101 ? -14.580 -4.385 -0.524 1.00 95.69 101 HIS A O 1
ATOM 816 N N . ARG A 1 102 ? -12.742 -5.652 -0.275 1.00 97.00 102 ARG A N 1
ATOM 817 C CA . ARG A 1 102 ? -13.223 -6.339 0.939 1.00 97.00 102 ARG A CA 1
ATOM 818 C C . ARG A 1 102 ? -13.461 -5.370 2.096 1.00 97.00 102 ARG A C 1
ATOM 820 O O . ARG A 1 102 ? -14.486 -5.469 2.768 1.00 97.00 102 ARG A O 1
ATOM 827 N N . LEU A 1 103 ? -12.555 -4.416 2.309 1.00 96.69 103 LEU A N 1
ATOM 828 C CA . LEU A 1 103 ? -12.730 -3.377 3.327 1.00 96.69 103 LEU A CA 1
ATOM 829 C C . LEU A 1 103 ? -13.978 -2.526 3.050 1.00 96.69 103 LEU A C 1
ATOM 831 O O . LEU A 1 103 ? -14.765 -2.308 3.966 1.00 96.69 103 LEU A O 1
ATOM 835 N N . MET A 1 104 ? -14.210 -2.126 1.797 1.00 96.62 104 MET A N 1
ATOM 836 C CA . MET A 1 104 ? -15.407 -1.371 1.392 1.00 96.62 104 MET A CA 1
ATOM 837 C C . MET A 1 104 ? -16.723 -2.154 1.531 1.00 96.62 104 MET A C 1
ATOM 839 O O . MET A 1 104 ? -17.785 -1.547 1.662 1.00 96.62 104 MET A O 1
ATOM 843 N N . GLN A 1 105 ? -16.691 -3.489 1.497 1.00 97.44 105 GLN A N 1
ATOM 844 C CA . GLN A 1 105 ? -17.883 -4.317 1.728 1.00 97.44 105 GLN A CA 1
ATOM 845 C C . GLN A 1 105 ? -18.265 -4.401 3.214 1.00 97.44 105 GLN A C 1
ATOM 847 O O . GLN A 1 105 ? -19.430 -4.624 3.543 1.00 97.44 105 GLN A O 1
ATOM 852 N N . ASN A 1 106 ? -17.305 -4.217 4.121 1.00 97.62 106 ASN A N 1
ATOM 853 C CA . ASN A 1 106 ? -17.545 -4.218 5.559 1.00 97.62 106 ASN A CA 1
ATOM 854 C C . ASN A 1 106 ? -17.999 -2.833 6.043 1.00 97.62 106 ASN A C 1
ATOM 856 O O . ASN A 1 106 ? -17.428 -1.827 5.649 1.00 97.62 106 ASN A O 1
ATOM 860 N N . GLU A 1 107 ? -18.975 -2.757 6.952 1.00 97.56 107 GLU A N 1
ATOM 861 C CA . GLU A 1 107 ? -19.499 -1.464 7.420 1.00 97.56 107 GLU A CA 1
ATOM 862 C C . GLU A 1 107 ? -18.427 -0.573 8.070 1.00 97.56 107 GLU A C 1
ATOM 864 O O . GLU A 1 107 ? -18.359 0.624 7.786 1.00 97.56 107 GLU A O 1
ATOM 869 N N . LYS A 1 108 ? -17.577 -1.149 8.927 1.00 97.31 108 LYS A N 1
ATOM 870 C CA . LYS A 1 108 ? -16.513 -0.409 9.615 1.00 97.31 108 LYS A CA 1
ATOM 871 C C . LYS A 1 108 ? -15.387 -0.038 8.657 1.00 97.31 108 LYS A C 1
ATOM 873 O O . LYS A 1 108 ? -14.928 1.099 8.678 1.00 97.31 108 LYS A O 1
ATOM 878 N N . GLY A 1 109 ? -15.002 -0.972 7.783 1.00 97.19 109 GLY A N 1
ATOM 879 C CA . GLY A 1 109 ? -14.015 -0.726 6.730 1.00 97.19 109 GLY A CA 1
ATOM 880 C C . GLY A 1 109 ? -14.450 0.367 5.758 1.00 97.19 109 GLY A C 1
ATOM 881 O O . GLY A 1 109 ? -13.684 1.289 5.502 1.00 97.19 109 GLY A O 1
ATOM 882 N N . ARG A 1 110 ? -15.704 0.336 5.301 1.00 97.44 110 ARG A N 1
ATOM 883 C CA . ARG A 1 110 ? -16.289 1.370 4.446 1.00 97.44 110 ARG A CA 1
ATOM 884 C C . ARG A 1 110 ? -16.290 2.735 5.121 1.00 97.44 110 ARG A C 1
ATOM 886 O O . ARG A 1 110 ? -15.793 3.682 4.530 1.00 97.44 110 ARG A O 1
ATOM 893 N N . LYS A 1 111 ? -16.785 2.833 6.362 1.00 97.12 111 LYS A N 1
ATOM 894 C CA . LYS A 1 111 ? -16.797 4.096 7.125 1.00 97.12 111 LYS A CA 1
ATOM 895 C C . LYS A 1 111 ? -15.394 4.687 7.276 1.00 97.12 111 LYS A C 1
ATOM 897 O O . LYS A 1 111 ? -15.218 5.890 7.108 1.00 97.12 111 LYS A O 1
ATOM 902 N N . PHE A 1 112 ? -14.405 3.845 7.576 1.00 96.75 112 PHE A N 1
ATOM 903 C CA . PHE A 1 112 ? -13.004 4.254 7.647 1.00 96.75 112 PHE A CA 1
ATOM 904 C C . PHE A 1 112 ? -12.491 4.762 6.291 1.00 96.75 112 PHE A C 1
ATOM 906 O O . PHE A 1 112 ? -12.007 5.886 6.204 1.00 96.75 112 PHE A O 1
ATOM 913 N N . LEU A 1 113 ? -12.649 3.977 5.221 1.00 96.69 113 LEU A N 1
ATOM 914 C CA . LEU A 1 113 ? -12.148 4.343 3.895 1.00 96.69 113 LEU A CA 1
ATOM 915 C C . LEU A 1 113 ? -12.830 5.596 3.337 1.00 96.69 113 LEU A C 1
ATOM 917 O O . LEU A 1 113 ? -12.148 6.461 2.804 1.00 96.69 113 LEU A O 1
ATOM 921 N N . GLU A 1 114 ? -14.147 5.737 3.482 1.00 96.94 114 GLU A N 1
ATOM 922 C CA . GLU A 1 114 ? -14.882 6.935 3.056 1.00 96.94 114 GLU A CA 1
ATOM 923 C C . GLU A 1 114 ? -14.388 8.188 3.788 1.00 96.94 114 GLU A C 1
ATOM 925 O O . GLU A 1 114 ? -14.202 9.231 3.156 1.00 96.94 114 GLU A O 1
ATOM 930 N N . LYS A 1 115 ? -14.115 8.090 5.097 1.00 95.56 115 LYS A N 1
ATOM 931 C CA . LYS A 1 115 ? -13.532 9.186 5.883 1.00 95.56 115 LYS A CA 1
ATOM 932 C C . LYS A 1 115 ? -12.158 9.586 5.343 1.00 95.56 115 LYS A C 1
ATOM 934 O O . LYS A 1 115 ? -11.937 10.763 5.069 1.00 95.56 115 LYS A O 1
ATOM 939 N N . GLU A 1 116 ? -11.255 8.627 5.156 1.00 95.06 116 GLU A N 1
ATOM 940 C CA . GLU A 1 116 ? -9.892 8.911 4.689 1.00 95.06 116 GLU A CA 1
ATOM 941 C C . GLU A 1 116 ? -9.877 9.424 3.237 1.00 95.06 116 GLU A C 1
ATOM 943 O O . GLU A 1 116 ? -9.180 10.387 2.926 1.00 95.06 116 GLU A O 1
ATOM 948 N N . LEU A 1 117 ? -10.722 8.878 2.356 1.00 93.69 117 LEU A N 1
ATOM 949 C CA . LEU A 1 117 ? -10.903 9.381 0.987 1.00 93.69 117 LEU A CA 1
ATOM 950 C C . LEU A 1 117 ? -11.491 10.792 0.961 1.00 93.69 117 LEU A C 1
ATOM 952 O O . LEU A 1 117 ? -11.116 11.584 0.101 1.00 93.69 117 LEU A O 1
ATOM 956 N N . THR A 1 118 ? -12.382 11.125 1.897 1.00 93.50 118 THR A N 1
ATOM 957 C CA . THR A 1 118 ? -12.922 12.485 2.030 1.00 93.50 118 THR A CA 1
ATOM 958 C C . THR A 1 118 ? -11.816 13.477 2.391 1.00 93.50 118 THR A C 1
ATOM 960 O O . THR A 1 118 ? -11.776 14.571 1.829 1.00 93.50 118 THR A O 1
ATOM 963 N N . ILE A 1 119 ? -10.888 13.095 3.278 1.00 90.56 119 ILE A N 1
ATOM 964 C CA . ILE A 1 119 ? -9.717 13.920 3.615 1.00 90.56 119 ILE A CA 1
ATOM 965 C C . ILE A 1 119 ? -8.837 14.121 2.374 1.00 90.56 119 ILE A C 1
ATOM 967 O O . ILE A 1 119 ? -8.522 15.263 2.039 1.00 90.56 119 ILE A O 1
ATOM 971 N N . ILE A 1 120 ? -8.507 13.037 1.661 1.00 87.62 120 ILE A N 1
ATOM 972 C CA . ILE A 1 120 ? -7.682 13.075 0.439 1.00 87.62 120 ILE A CA 1
ATOM 973 C C . ILE A 1 120 ? -8.329 13.961 -0.636 1.00 87.62 120 ILE A C 1
ATOM 975 O O . ILE A 1 120 ? -7.672 14.819 -1.223 1.00 87.62 120 ILE A O 1
ATOM 979 N N . ALA A 1 121 ? -9.635 13.806 -0.872 1.00 87.69 121 ALA A N 1
ATOM 980 C CA . ALA A 1 121 ? -10.381 14.621 -1.830 1.00 87.69 121 ALA A CA 1
ATOM 981 C C . ALA A 1 121 ? -10.391 16.113 -1.451 1.00 87.69 121 ALA A C 1
ATOM 983 O O . ALA A 1 121 ? -10.456 16.981 -2.324 1.00 87.69 121 ALA A O 1
ATOM 984 N N . GLY A 1 122 ? -10.287 16.424 -0.155 1.00 85.69 122 GLY A N 1
ATOM 985 C CA . GLY A 1 122 ? -10.184 17.788 0.353 1.00 85.69 122 GLY A CA 1
ATOM 986 C C . GLY A 1 122 ? -8.897 18.510 -0.053 1.00 85.69 122 GLY A C 1
ATOM 987 O O . GLY A 1 122 ? -8.911 19.736 -0.165 1.00 85.69 122 GLY A O 1
ATOM 988 N N . TRP A 1 123 ? -7.804 17.795 -0.335 1.00 81.88 123 TRP A N 1
ATOM 989 C CA . TRP A 1 123 ? -6.511 18.421 -0.638 1.00 81.88 123 TRP A CA 1
ATOM 990 C C . TRP A 1 123 ? -6.466 19.178 -1.955 1.00 81.88 123 TRP A C 1
ATOM 992 O O . TRP A 1 123 ? -5.719 20.146 -2.057 1.00 81.88 123 TRP A O 1
ATOM 1002 N N . GLY A 1 124 ? -7.311 18.829 -2.928 1.00 71.50 124 GLY A N 1
ATOM 1003 C CA . GLY A 1 124 ? -7.447 19.628 -4.150 1.00 71.50 124 GLY A CA 1
ATOM 1004 C C . GLY A 1 124 ? -7.863 21.081 -3.870 1.00 71.50 124 GLY A C 1
ATOM 1005 O O . GLY A 1 124 ? -7.587 21.972 -4.668 1.00 71.50 124 GLY A O 1
ATOM 1006 N N . ASN A 1 125 ? -8.476 21.335 -2.708 1.00 73.12 125 ASN A N 1
ATOM 1007 C CA . ASN A 1 125 ? -8.862 22.667 -2.248 1.00 73.12 125 ASN A CA 1
ATOM 1008 C C . ASN A 1 125 ? -7.846 23.296 -1.276 1.00 73.12 125 ASN A C 1
ATOM 1010 O O . ASN A 1 125 ? -7.992 24.465 -0.904 1.00 73.12 125 ASN A O 1
ATOM 1014 N N . SER A 1 126 ? -6.823 22.550 -0.851 1.00 65.38 126 SER A N 1
ATOM 1015 C CA . SER A 1 126 ? -5.788 23.037 0.055 1.00 65.38 126 SER A CA 1
ATOM 1016 C C . SER A 1 126 ? -4.852 23.985 -0.685 1.00 65.38 126 SER A C 1
ATOM 1018 O O . SER A 1 126 ? -3.991 23.578 -1.459 1.00 65.38 126 SER A O 1
ATOM 1020 N N . LYS A 1 127 ? -4.973 25.284 -0.399 1.00 57.22 127 LYS A N 1
ATOM 1021 C CA . LYS A 1 127 ? -3.974 26.291 -0.779 1.00 57.22 127 LYS A CA 1
ATOM 1022 C C . LYS A 1 127 ? -2.789 26.224 0.187 1.00 57.22 127 LYS A C 1
ATOM 1024 O O . LYS A 1 127 ? -2.565 27.157 0.957 1.00 57.22 127 LYS A O 1
ATOM 1029 N N . ALA A 1 128 ? -2.065 25.106 0.209 1.00 53.78 128 ALA A N 1
ATOM 1030 C CA . ALA A 1 128 ? -0.766 25.090 0.870 1.00 53.78 128 ALA A CA 1
ATOM 1031 C C . ALA A 1 128 ? 0.113 26.147 0.179 1.00 53.78 128 ALA A C 1
ATOM 1033 O O . ALA A 1 128 ? 0.107 26.254 -1.045 1.00 53.78 128 ALA A O 1
ATOM 1034 N N . GLY A 1 129 ? 0.815 26.989 0.941 1.00 51.47 129 GLY A N 1
ATOM 1035 C CA . GLY A 1 129 ? 1.754 27.956 0.371 1.00 51.47 129 GLY A CA 1
ATOM 1036 C C . GLY A 1 129 ? 2.888 27.203 -0.318 1.00 51.47 129 GLY A C 1
ATOM 1037 O O . GLY A 1 129 ? 3.851 26.820 0.339 1.00 51.47 129 GLY A O 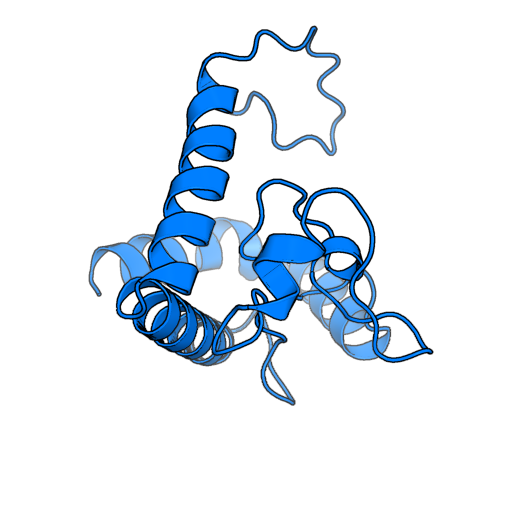1
ATOM 1038 N N . PHE A 1 130 ? 2.740 26.928 -1.614 1.00 52.53 130 PHE A N 1
ATOM 1039 C CA . PHE A 1 130 ? 3.622 26.036 -2.353 1.00 52.53 130 PHE A CA 1
ATOM 1040 C C . PHE A 1 130 ? 5.048 26.604 -2.421 1.00 52.53 130 PHE A C 1
ATOM 1042 O O . PHE A 1 130 ? 5.374 27.419 -3.282 1.00 52.53 130 PHE A O 1
ATOM 1049 N N . LYS A 1 131 ? 5.938 26.135 -1.544 1.00 50.53 131 LYS A N 1
ATOM 1050 C CA . LYS A 1 131 ? 7.345 25.966 -1.913 1.00 50.53 131 LYS A CA 1
ATOM 1051 C C . LYS A 1 131 ? 7.449 24.595 -2.570 1.00 50.53 131 LYS A C 1
ATOM 1053 O O . LYS A 1 131 ? 7.692 23.605 -1.891 1.00 50.53 131 LYS A O 1
ATOM 1058 N N . VAL A 1 132 ? 7.188 24.536 -3.875 1.00 54.53 132 VAL A N 1
ATOM 1059 C CA . VAL A 1 132 ? 7.373 23.309 -4.661 1.00 54.53 132 VAL A CA 1
ATOM 1060 C C . VAL A 1 132 ? 8.874 23.014 -4.708 1.00 54.53 132 VAL A C 1
ATOM 1062 O O . VAL A 1 132 ? 9.623 23.685 -5.417 1.00 54.53 132 VAL A O 1
ATOM 1065 N N . GLY A 1 133 ? 9.324 22.060 -3.894 1.00 54.75 133 GLY A N 1
ATOM 1066 C CA . GLY A 1 133 ? 10.641 21.447 -4.040 1.00 54.75 133 GLY A CA 1
ATOM 1067 C C . GLY A 1 133 ? 10.678 20.562 -5.285 1.00 54.75 133 GLY A C 1
ATOM 1068 O O . GLY A 1 133 ? 9.639 20.113 -5.769 1.00 54.75 133 GLY A O 1
ATOM 1069 N N . SER A 1 134 ? 11.871 20.288 -5.819 1.00 54.16 134 SER A N 1
ATOM 1070 C CA . SER A 1 134 ? 12.049 19.405 -6.987 1.00 54.16 134 SER A CA 1
ATOM 1071 C C . SER A 1 134 ? 11.547 17.969 -6.766 1.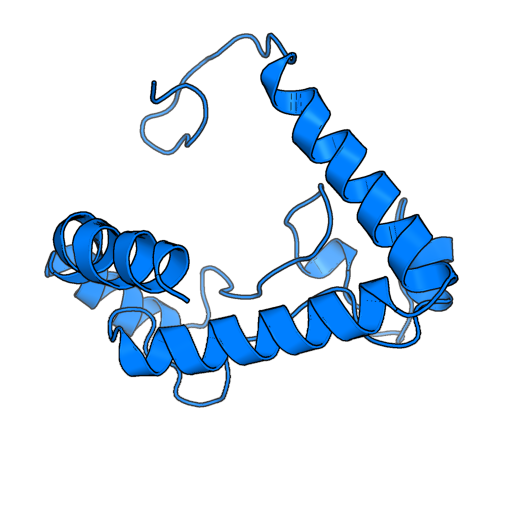00 54.16 134 SER A C 1
ATOM 1073 O O . SER A 1 134 ? 11.392 17.212 -7.720 1.00 54.16 134 SER A O 1
ATOM 1075 N N . ASP A 1 135 ? 11.316 17.600 -5.511 1.00 52.16 135 ASP A N 1
ATOM 1076 C CA . ASP A 1 135 ? 10.842 16.316 -5.004 1.00 52.16 135 ASP A CA 1
ATOM 1077 C C . ASP A 1 135 ? 9.337 16.293 -4.679 1.00 52.16 135 ASP A C 1
ATOM 1079 O O . ASP A 1 135 ? 8.804 15.241 -4.331 1.00 52.16 135 ASP A O 1
ATOM 1083 N N . SER A 1 136 ? 8.630 17.419 -4.816 1.00 47.88 136 SER A N 1
ATOM 1084 C CA . SER A 1 136 ? 7.200 17.484 -4.517 1.00 47.88 136 SER A CA 1
ATOM 1085 C C . SER A 1 136 ? 6.337 16.977 -5.682 1.00 47.88 136 SER A C 1
ATOM 1087 O O . SER A 1 136 ? 6.572 17.282 -6.859 1.00 47.88 136 SER A O 1
ATOM 1089 N N . ASN A 1 137 ? 5.304 16.206 -5.335 1.00 53.50 137 ASN A N 1
ATOM 1090 C CA . ASN A 1 137 ? 4.207 15.839 -6.234 1.00 53.50 137 ASN A CA 1
ATOM 1091 C C . ASN A 1 137 ? 3.051 16.852 -6.201 1.00 53.50 137 ASN A C 1
ATOM 1093 O O . ASN A 1 137 ? 2.106 16.711 -6.976 1.00 53.50 137 ASN A O 1
ATOM 1097 N N . ASP A 1 138 ? 3.137 17.889 -5.366 1.00 50.12 138 ASP A N 1
ATOM 1098 C CA . ASP A 1 138 ? 2.141 18.951 -5.314 1.00 50.12 138 ASP A CA 1
ATOM 1099 C C . ASP A 1 138 ? 2.383 19.965 -6.443 1.00 50.12 138 ASP A C 1
ATOM 1101 O O . ASP A 1 138 ? 3.465 20.540 -6.570 1.00 50.12 138 ASP A O 1
ATOM 1105 N N . GLY A 1 139 ? 1.357 20.214 -7.262 1.00 42.28 139 GLY A N 1
ATOM 1106 C CA . GLY A 1 139 ? 1.349 21.314 -8.235 1.00 42.28 139 GLY A CA 1
ATOM 1107 C C . GLY A 1 139 ? 1.791 20.987 -9.667 1.00 42.28 139 GLY A C 1
ATOM 1108 O O . GLY A 1 139 ? 1.971 21.914 -10.453 1.00 42.28 139 GLY A O 1
ATOM 1109 N N . LYS A 1 140 ? 1.936 19.713 -10.052 1.00 40.25 140 LYS A N 1
ATOM 1110 C CA . LYS A 1 140 ? 2.104 19.339 -11.470 1.00 40.25 140 LYS A CA 1
ATOM 1111 C C . LYS A 1 140 ? 0.726 19.229 -12.137 1.00 40.25 140 LYS A C 1
ATOM 1113 O O . LYS A 1 140 ? 0.112 18.166 -12.095 1.00 40.25 140 LYS A O 1
ATOM 1118 N N . ILE A 1 141 ? 0.239 20.345 -12.685 1.00 38.56 141 ILE A N 1
ATOM 1119 C CA . ILE A 1 141 ? -0.868 20.398 -13.660 1.00 38.56 141 ILE A CA 1
ATOM 1120 C C . ILE A 1 141 ? -0.257 20.567 -15.048 1.00 38.56 141 ILE A C 1
ATOM 1122 O O . ILE A 1 141 ? 0.661 21.413 -15.163 1.00 38.56 141 ILE A O 1
#

Secondary structure (DSSP, 8-state):
-HHHHIIIIIIIIIIIIT-HHHHHHHHHHHHH--S---EE-STT--HHHHS--TTS---STTHHHHTT-SS-SEEPPPTT--TTSHHHHHHHHHHHHHHHHHHHHSHHHHHHHHHHHHHHHHGGG--------TT--TT--

Sequence (141 aa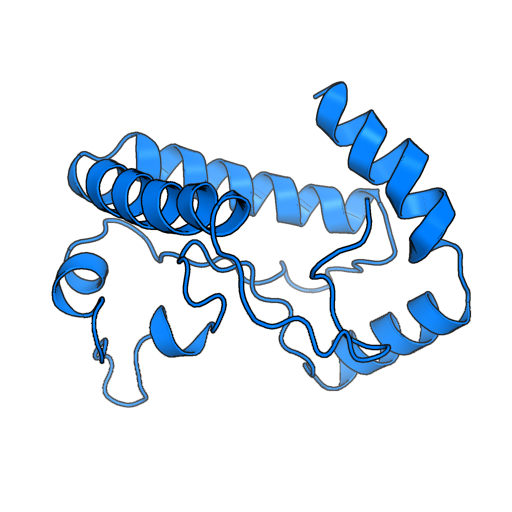):
MTIAVQEQSNILQEVVWKDWKVQGQAIIQRTTGTPESTLVLSSDYDSDVVRKNKLGQYTGRLENELSQLPESAYSEPIDGTKVENYDSRMKWIQKAAEKYHRLMQNEKGRKFLEKELTIIAGWGNSKAGFKVGSDSNDGKI